Protein AF-A0A6H1K1M3-F1 (afdb_monomer_lite)

Sequence (51 aa):
MEDNGRRTIVTDIHQGVYLLRCGSRVWPAVDPVGLRIIRTRAQRIADGDFR

Secondary structure (DSSP, 8-state):
----S---EEEEEETTEEEEEETTEEEE-S-STT------HHHHHHTT---

Foldseek 3Di:
DDPPDDDWDQDDQDPNWTWTDDDPDIDTDPDPVPDDDPDDPVRCVVVVNPD

pLDDT: mean 79.82, std 11.31, range [40.78, 91.88]

Structure (mmCIF, N/CA/C/O backbone):
data_AF-A0A6H1K1M3-F1
#
_entry.id   AF-A0A6H1K1M3-F1
#
loop_
_atom_site.group_PDB
_atom_site.id
_atom_site.type_symbol
_atom_site.label_atom_id
_atom_site.label_alt_id
_atom_site.label_comp_id
_atom_site.label_asym_id
_atom_site.label_entity_id
_atom_site.label_seq_id
_atom_site.pdbx_PDB_ins_code
_atom_site.Cartn_x
_atom_site.Cartn_y
_atom_site.Cartn_z
_atom_site.occupancy
_atom_site.B_iso_or_equiv
_atom_site.auth_seq_id
_atom_site.auth_comp_id
_atom_site.auth_asym_id
_atom_site.auth_atom_id
_atom_site.pdbx_PDB_model_num
ATOM 1 N N . MET A 1 1 ? 0.165 -13.098 -17.083 1.00 40.78 1 MET A N 1
ATOM 2 C CA . MET A 1 1 ? -1.185 -12.635 -16.711 1.00 40.78 1 MET A CA 1
ATOM 3 C C . MET A 1 1 ? -0.994 -11.266 -16.094 1.00 40.78 1 MET A C 1
ATOM 5 O O . MET A 1 1 ? -0.535 -11.172 -14.963 1.00 40.78 1 MET A O 1
ATOM 9 N N . GLU A 1 2 ? -1.132 -10.218 -16.902 1.00 45.78 2 GLU A N 1
ATOM 10 C CA . GLU A 1 2 ? -0.956 -8.849 -16.426 1.00 45.78 2 GLU A CA 1
ATOM 11 C C . GLU A 1 2 ? -2.150 -8.505 -15.543 1.00 45.78 2 GLU A C 1
ATOM 13 O O . GLU A 1 2 ? -3.278 -8.368 -16.009 1.00 45.78 2 GLU A O 1
ATOM 18 N N . ASP A 1 3 ? -1.897 -8.455 -14.239 1.00 51.47 3 ASP A N 1
ATOM 19 C CA . ASP A 1 3 ? -2.833 -7.910 -13.274 1.00 51.47 3 ASP A CA 1
ATOM 20 C C . ASP A 1 3 ? -2.993 -6.415 -13.591 1.00 51.47 3 ASP A C 1
ATOM 22 O O . ASP A 1 3 ? -2.150 -5.586 -13.239 1.00 51.47 3 ASP A O 1
ATOM 26 N N . ASN A 1 4 ? -4.056 -6.084 -14.329 1.00 55.88 4 ASN A N 1
ATOM 27 C CA . ASN A 1 4 ? -4.503 -4.714 -14.600 1.00 55.88 4 ASN A CA 1
ATOM 28 C C . ASN A 1 4 ? -5.129 -4.057 -13.348 1.00 55.88 4 ASN A C 1
ATOM 30 O O . ASN A 1 4 ? -5.866 -3.073 -13.453 1.00 55.88 4 ASN A O 1
ATOM 34 N N . GLY A 1 5 ? -4.859 -4.590 -12.151 1.00 62.31 5 GLY A N 1
ATOM 35 C CA . GLY A 1 5 ? -5.211 -3.963 -10.891 1.00 62.31 5 GLY A CA 1
ATOM 36 C C . GLY A 1 5 ? -4.496 -2.621 -10.735 1.00 62.31 5 GLY A C 1
ATOM 37 O O . GLY A 1 5 ? -3.341 -2.437 -11.133 1.00 62.31 5 GLY A O 1
ATOM 38 N N . ARG A 1 6 ? -5.187 -1.637 -10.150 1.00 68.38 6 ARG A N 1
ATOM 39 C CA . ARG A 1 6 ? -4.568 -0.348 -9.818 1.00 68.38 6 ARG A CA 1
ATOM 40 C C . ARG A 1 6 ? -3.460 -0.581 -8.795 1.00 68.38 6 ARG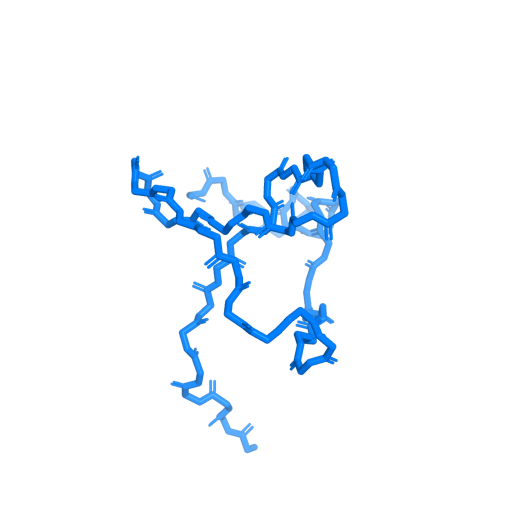 A C 1
ATOM 42 O O . ARG A 1 6 ? -3.727 -0.920 -7.646 1.00 68.38 6 ARG A O 1
ATOM 49 N N . ARG A 1 7 ? -2.213 -0.361 -9.212 1.00 74.94 7 ARG A N 1
ATOM 50 C CA . ARG A 1 7 ? -1.047 -0.387 -8.324 1.00 74.94 7 ARG A CA 1
ATOM 51 C C . ARG A 1 7 ? -1.076 0.851 -7.441 1.00 74.94 7 ARG A C 1
ATOM 53 O O . ARG A 1 7 ? -1.285 1.961 -7.922 1.00 74.94 7 ARG A O 1
ATOM 60 N N . THR A 1 8 ? -0.851 0.655 -6.154 1.00 76.56 8 THR A N 1
ATOM 61 C CA . THR A 1 8 ? -0.846 1.733 -5.171 1.00 76.56 8 THR A CA 1
ATOM 62 C C . THR A 1 8 ? 0.207 1.448 -4.113 1.00 76.56 8 THR A C 1
ATOM 64 O O . THR A 1 8 ? 0.617 0.302 -3.921 1.00 76.56 8 THR A O 1
ATOM 67 N N . ILE A 1 9 ? 0.660 2.494 -3.435 1.00 79.69 9 ILE A N 1
ATOM 68 C CA . ILE A 1 9 ? 1.639 2.389 -2.358 1.00 79.69 9 ILE A CA 1
ATOM 69 C C . ILE A 1 9 ? 0.866 2.298 -1.047 1.00 79.69 9 ILE A C 1
ATOM 71 O O . ILE A 1 9 ? 0.034 3.160 -0.783 1.00 79.69 9 ILE A O 1
ATOM 75 N N . VAL A 1 10 ? 1.138 1.291 -0.220 1.00 77.94 10 VAL A N 1
ATOM 76 C CA . VAL A 1 10 ? 0.717 1.324 1.186 1.00 77.94 10 VAL A CA 1
ATOM 77 C C . VAL A 1 10 ? 1.671 2.264 1.909 1.00 77.94 10 VAL A C 1
ATOM 79 O O . VAL A 1 10 ? 2.876 2.008 1.939 1.00 77.94 10 VAL A O 1
ATOM 82 N N . THR A 1 11 ? 1.161 3.380 2.420 1.00 72.75 11 THR A N 1
ATOM 83 C CA . THR A 1 11 ? 1.997 4.394 3.079 1.00 72.75 11 THR A CA 1
ATOM 84 C C . THR A 1 11 ? 2.022 4.257 4.585 1.00 72.75 11 THR A C 1
ATOM 86 O O . THR A 1 11 ? 3.021 4.633 5.183 1.00 72.75 11 THR A O 1
ATOM 89 N N . ASP A 1 12 ? 0.937 3.757 5.178 1.00 74.56 12 ASP A N 1
ATOM 90 C CA . ASP A 1 12 ? 0.783 3.655 6.627 1.00 74.56 12 ASP A CA 1
ATOM 91 C C . ASP A 1 12 ? -0.341 2.670 7.005 1.00 74.56 12 ASP A C 1
ATOM 93 O O . ASP A 1 12 ? -1.162 2.302 6.152 1.00 74.56 12 ASP A O 1
ATOM 97 N N . ILE A 1 13 ? -0.383 2.262 8.277 1.00 78.31 13 ILE A N 1
ATOM 98 C CA . ILE A 1 13 ? -1.472 1.481 8.876 1.00 78.31 13 ILE A CA 1
ATOM 99 C C . ILE A 1 13 ? -1.952 2.244 10.111 1.00 78.31 13 ILE A 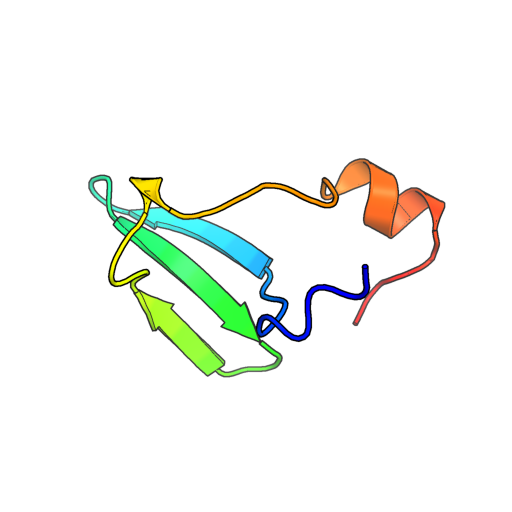C 1
ATOM 101 O O . ILE A 1 13 ? -1.373 2.134 11.192 1.00 78.31 13 ILE A O 1
ATOM 105 N N . HIS A 1 14 ? -3.048 2.985 9.965 1.00 79.50 14 HIS A N 1
ATOM 106 C CA . HIS A 1 14 ? -3.625 3.766 11.052 1.00 79.50 14 HIS A CA 1
ATOM 107 C C . HIS A 1 14 ? -4.829 3.028 11.641 1.00 79.50 14 HIS A C 1
ATOM 109 O O . HIS A 1 14 ? -5.802 2.770 10.936 1.00 79.50 14 HIS A O 1
ATOM 115 N N . GLN A 1 15 ? -4.768 2.661 12.926 1.00 82.25 15 GLN A N 1
ATOM 116 C CA . GLN A 1 15 ? -5.828 1.901 13.617 1.00 82.25 15 GLN A CA 1
ATOM 117 C C . GLN A 1 15 ? -6.252 0.609 12.879 1.00 82.25 15 GLN A C 1
ATOM 119 O O . GLN A 1 15 ? -7.425 0.248 12.857 1.00 82.25 15 GLN A O 1
ATOM 124 N N . GLY A 1 16 ? -5.301 -0.083 12.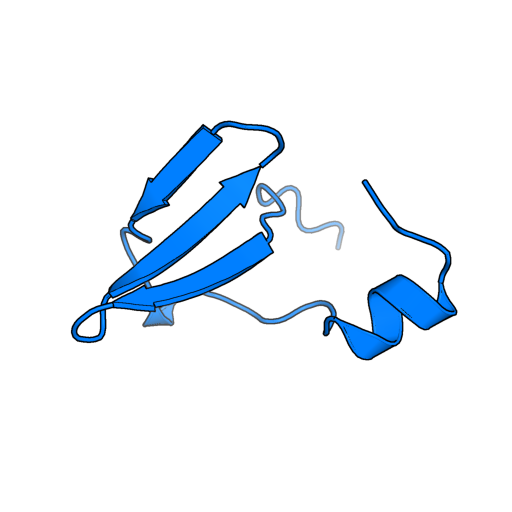241 1.00 81.00 16 GLY A N 1
ATOM 125 C CA . GLY A 1 16 ? -5.569 -1.296 11.453 1.00 81.00 16 GLY A CA 1
ATOM 126 C C . GLY A 1 16 ? -6.125 -1.040 10.045 1.00 81.00 16 GLY A C 1
ATOM 127 O O . GLY A 1 16 ? -6.315 -1.988 9.285 1.00 81.00 16 GLY A O 1
ATOM 128 N N . VAL A 1 17 ? -6.339 0.223 9.664 1.00 83.00 17 VAL A N 1
ATOM 129 C CA . VAL A 1 17 ? -6.740 0.617 8.311 1.00 83.00 17 VAL A CA 1
ATOM 130 C C . VAL A 1 17 ? -5.497 0.914 7.483 1.00 83.00 17 VAL A C 1
ATOM 132 O O . VAL A 1 17 ? -4.703 1.796 7.808 1.00 83.00 17 VAL A O 1
ATOM 135 N N . TYR A 1 18 ? -5.348 0.192 6.378 1.00 87.25 18 TYR A N 1
ATOM 136 C CA . TYR A 1 18 ? -4.270 0.423 5.425 1.00 87.25 18 TYR A CA 1
ATOM 137 C C . TYR A 1 18 ? -4.574 1.678 4.609 1.00 87.25 18 TYR A C 1
ATOM 139 O O . TYR A 1 18 ? -5.636 1.779 3.988 1.00 87.25 18 TYR A O 1
ATOM 147 N N . LEU A 1 19 ? -3.639 2.625 4.587 1.00 87.56 19 LEU A N 1
ATOM 148 C CA . LEU A 1 19 ? -3.741 3.828 3.767 1.00 87.56 19 LEU A CA 1
ATOM 149 C C . LEU A 1 19 ? -2.968 3.640 2.465 1.00 87.56 19 LEU A C 1
ATOM 151 O O . LEU A 1 19 ? -1.776 3.322 2.456 1.00 87.56 19 LEU A O 1
ATOM 155 N N . LEU A 1 20 ? -3.677 3.836 1.359 1.00 88.25 20 LEU A N 1
ATOM 156 C CA . LEU A 1 20 ? -3.189 3.675 -0.000 1.00 88.25 20 LEU A CA 1
ATOM 157 C C . LEU A 1 20 ? -2.907 5.050 -0.603 1.00 88.25 20 LEU A C 1
ATOM 159 O O . LEU A 1 20 ? -3.696 5.979 -0.435 1.00 88.25 20 LEU A O 1
ATOM 163 N N . ARG A 1 21 ? -1.797 5.173 -1.331 1.00 86.19 21 ARG A N 1
ATOM 164 C CA . ARG A 1 21 ? -1.376 6.404 -1.997 1.00 86.19 21 ARG A CA 1
ATOM 165 C C . ARG A 1 21 ? -1.037 6.178 -3.464 1.00 86.19 21 ARG A C 1
ATOM 167 O O . ARG A 1 21 ? -0.260 5.288 -3.810 1.00 86.19 21 ARG A O 1
ATOM 174 N N . CYS A 1 22 ? -1.522 7.092 -4.299 1.00 83.62 22 CYS A N 1
ATOM 175 C CA . CYS A 1 22 ? -1.066 7.286 -5.673 1.00 83.62 22 CYS A CA 1
ATOM 176 C C . CYS A 1 22 ? -0.876 8.786 -5.923 1.00 83.62 22 CYS A C 1
ATOM 178 O O . CYS A 1 22 ? -1.839 9.556 -5.880 1.00 83.62 22 CYS 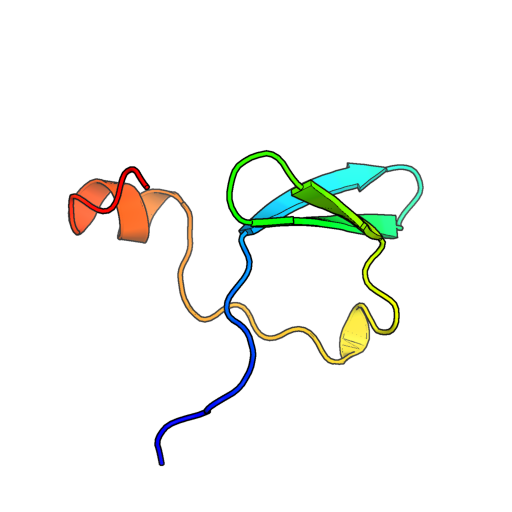A O 1
ATOM 180 N N . GLY A 1 23 ? 0.364 9.218 -6.164 1.00 82.38 23 GLY A N 1
ATOM 181 C CA . GLY A 1 23 ? 0.696 10.641 -6.269 1.00 82.38 23 GLY A CA 1
ATOM 182 C C . GLY A 1 23 ? 0.409 11.385 -4.961 1.00 82.38 23 GLY A C 1
ATOM 183 O O . GLY A 1 23 ? 0.907 10.996 -3.908 1.00 82.38 23 GLY A O 1
ATOM 184 N N . SER A 1 24 ? -0.387 12.454 -5.007 1.00 84.69 24 SER A N 1
ATOM 185 C CA . SER A 1 24 ? -0.841 13.201 -3.819 1.00 84.69 24 SER A CA 1
ATOM 186 C C . SER A 1 24 ? -2.122 12.646 -3.192 1.00 84.69 24 SER A C 1
ATOM 188 O O . SER A 1 24 ? -2.485 13.041 -2.086 1.00 84.69 24 SER A O 1
ATOM 190 N N . ARG A 1 25 ? -2.822 11.737 -3.879 1.00 85.44 25 ARG A N 1
ATOM 191 C CA . ARG A 1 25 ? -4.094 11.199 -3.403 1.00 85.44 25 ARG A CA 1
ATOM 192 C C . ARG A 1 25 ? -3.838 10.073 -2.410 1.00 85.44 25 ARG A C 1
ATOM 194 O O . ARG A 1 25 ? -3.101 9.138 -2.722 1.00 85.44 25 ARG A O 1
ATOM 201 N N . VAL A 1 26 ? -4.496 10.156 -1.257 1.00 89.81 26 VAL A N 1
ATOM 202 C CA . VAL A 1 26 ? -4.495 9.135 -0.205 1.00 89.81 26 VAL A CA 1
ATOM 203 C C . VAL A 1 26 ? -5.933 8.698 0.058 1.00 89.81 26 VAL A C 1
ATOM 205 O O . VAL A 1 26 ? -6.839 9.533 0.048 1.00 89.81 26 VAL A O 1
ATOM 208 N N . TRP A 1 27 ? -6.163 7.401 0.244 1.00 89.62 27 TRP A N 1
ATOM 209 C CA . TRP A 1 27 ? -7.478 6.849 0.572 1.00 89.62 27 TRP A CA 1
ATOM 210 C C . TRP A 1 27 ? -7.348 5.551 1.385 1.00 89.62 27 TRP A C 1
ATOM 212 O O . TRP A 1 27 ? -6.327 4.868 1.283 1.00 89.62 27 TRP A O 1
ATOM 222 N N . PRO A 1 28 ? -8.355 5.191 2.198 1.00 90.00 28 PRO A N 1
ATOM 223 C CA . PRO A 1 28 ? -8.348 3.929 2.933 1.00 90.00 28 PRO A CA 1
ATOM 224 C C . PRO A 1 28 ? -8.549 2.730 1.996 1.00 90.00 28 PRO A C 1
ATOM 226 O O . PRO A 1 28 ? -9.300 2.804 1.019 1.00 90.00 28 PRO A O 1
ATOM 229 N N . ALA A 1 29 ? -7.898 1.608 2.299 1.00 88.06 29 ALA A N 1
ATOM 230 C CA . ALA A 1 29 ? -8.154 0.336 1.635 1.00 88.06 29 ALA A CA 1
ATOM 231 C C . ALA A 1 29 ? -9.544 -0.192 2.021 1.00 88.06 29 ALA A C 1
ATOM 233 O O . ALA A 1 29 ? -9.824 -0.391 3.199 1.00 88.06 29 ALA A O 1
ATOM 234 N N . VAL A 1 30 ? -10.400 -0.428 1.022 1.00 86.81 30 VAL A N 1
ATOM 235 C CA . VAL A 1 30 ? -11.762 -0.957 1.230 1.00 86.81 30 VAL A CA 1
ATOM 236 C C . VAL A 1 30 ? -11.731 -2.429 1.646 1.00 86.81 30 VAL A C 1
ATOM 238 O O . VAL A 1 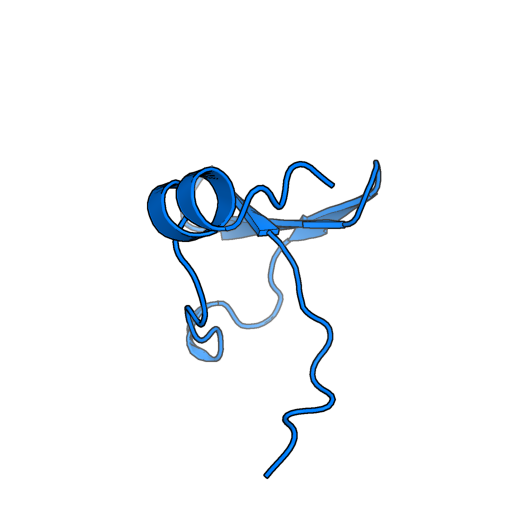30 ? -12.474 -2.827 2.533 1.00 86.81 30 VAL A O 1
ATOM 241 N N . ASP A 1 31 ? -10.845 -3.218 1.037 1.00 85.31 31 ASP A N 1
ATOM 242 C CA . ASP A 1 31 ? -10.581 -4.611 1.402 1.00 85.31 31 ASP A CA 1
ATOM 243 C C . ASP A 1 31 ? -9.071 -4.800 1.610 1.00 85.31 31 ASP A C 1
ATOM 245 O O . ASP A 1 31 ? -8.327 -4.992 0.644 1.00 85.31 31 ASP A O 1
ATOM 249 N N . PRO A 1 32 ? -8.589 -4.692 2.859 1.00 81.88 32 PRO A N 1
ATOM 250 C CA . PRO A 1 32 ? -7.179 -4.882 3.158 1.00 81.88 32 PRO A CA 1
ATOM 251 C C . PRO A 1 32 ? -6.693 -6.321 2.986 1.00 81.88 32 PRO A C 1
ATOM 253 O O . PRO A 1 32 ? -5.513 -6.532 2.715 1.00 81.88 32 PRO A O 1
ATOM 256 N N . VAL A 1 33 ? -7.579 -7.307 3.156 1.00 84.69 33 VAL A N 1
ATOM 257 C CA . VAL A 1 33 ? -7.222 -8.733 3.103 1.00 84.69 33 VAL A CA 1
ATOM 258 C C . VAL A 1 33 ? -7.001 -9.172 1.656 1.00 84.69 33 VAL A C 1
ATOM 260 O O . VAL A 1 33 ? -6.130 -9.997 1.387 1.00 84.69 33 VAL A O 1
ATOM 263 N N . GLY A 1 34 ? -7.726 -8.566 0.713 1.00 83.19 34 GLY A N 1
ATOM 264 C CA . GLY A 1 34 ? -7.513 -8.741 -0.723 1.00 83.19 34 GLY A CA 1
ATOM 265 C C . GLY A 1 34 ? -6.250 -8.067 -1.281 1.00 83.19 34 GLY A C 1
ATOM 266 O O . GLY A 1 34 ? -5.944 -8.238 -2.464 1.00 83.19 34 GLY A O 1
ATOM 267 N N . LEU A 1 35 ? -5.494 -7.302 -0.481 1.00 82.81 35 LEU A N 1
ATOM 268 C CA . LEU A 1 35 ? -4.273 -6.648 -0.956 1.00 82.81 35 LEU A CA 1
ATOM 269 C C . LEU A 1 35 ? -3.122 -7.644 -1.103 1.00 82.81 35 LEU A C 1
ATOM 271 O O . LEU A 1 35 ? -2.737 -8.346 -0.170 1.00 82.81 35 LEU A O 1
ATOM 275 N N . ARG A 1 36 ? -2.481 -7.618 -2.273 1.00 85.31 36 ARG A N 1
ATOM 276 C CA . ARG A 1 36 ? -1.253 -8.366 -2.539 1.00 85.31 36 ARG A CA 1
ATOM 277 C C . ARG A 1 36 ? -0.056 -7.428 -2.618 1.00 85.31 36 ARG A C 1
ATOM 279 O O . ARG A 1 36 ? -0.011 -6.522 -3.449 1.00 85.31 36 ARG A O 1
ATOM 286 N N . ILE A 1 37 ? 0.965 -7.696 -1.807 1.00 84.00 37 ILE A N 1
ATOM 287 C CA . ILE A 1 37 ? 2.261 -7.023 -1.930 1.00 84.00 37 ILE A CA 1
ATOM 288 C C . ILE A 1 37 ? 2.972 -7.586 -3.162 1.00 84.00 37 ILE A C 1
ATOM 290 O O . ILE A 1 37 ? 3.367 -8.749 -3.188 1.00 84.00 37 ILE A O 1
ATOM 294 N N . ILE A 1 38 ? 3.125 -6.754 -4.193 1.00 86.69 38 ILE A N 1
ATOM 295 C CA . ILE A 1 38 ? 3.858 -7.117 -5.416 1.00 86.69 38 ILE A CA 1
ATOM 296 C C . ILE A 1 38 ? 5.311 -6.633 -5.397 1.00 86.69 38 ILE A C 1
ATOM 298 O O . ILE A 1 38 ? 6.156 -7.230 -6.055 1.00 86.69 38 ILE A O 1
ATOM 302 N N . ARG A 1 39 ? 5.598 -5.553 -4.657 1.00 86.12 39 ARG A N 1
ATOM 303 C CA . ARG A 1 39 ? 6.933 -4.966 -4.473 1.00 86.12 39 ARG A CA 1
ATOM 304 C C . ARG A 1 39 ? 7.018 -4.259 -3.123 1.00 86.12 39 ARG A C 1
ATOM 306 O O . ARG A 1 39 ? 6.083 -3.573 -2.714 1.00 86.12 39 ARG A O 1
ATOM 313 N N . THR A 1 40 ? 8.154 -4.403 -2.455 1.00 86.56 40 THR A N 1
ATOM 314 C CA . THR A 1 40 ? 8.491 -3.702 -1.209 1.00 86.56 40 THR A CA 1
ATOM 315 C C . THR A 1 40 ? 9.159 -2.356 -1.490 1.00 86.56 40 THR A C 1
ATOM 317 O O . THR A 1 40 ? 9.622 -2.085 -2.601 1.00 86.56 40 THR A O 1
ATOM 320 N N . ARG A 1 41 ? 9.276 -1.509 -0.459 1.00 83.88 41 ARG A N 1
ATOM 321 C CA . ARG A 1 41 ? 9.997 -0.234 -0.565 1.00 83.88 41 ARG A CA 1
ATOM 322 C C . ARG A 1 41 ? 11.465 -0.417 -0.973 1.00 83.88 41 ARG A C 1
ATOM 32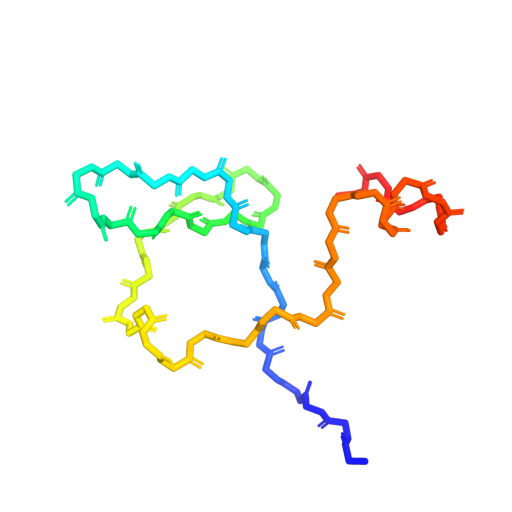4 O O . ARG A 1 41 ? 11.946 0.352 -1.796 1.00 83.88 41 ARG A O 1
ATOM 331 N N . ALA A 1 42 ? 12.153 -1.413 -0.412 1.00 87.38 42 ALA A N 1
ATOM 332 C CA . ALA A 1 42 ? 13.555 -1.693 -0.723 1.00 87.38 42 ALA A CA 1
ATOM 333 C C . ALA A 1 42 ? 13.738 -2.092 -2.194 1.00 87.38 42 ALA A C 1
ATOM 335 O O . ALA A 1 42 ? 14.622 -1.565 -2.861 1.00 87.38 42 ALA A O 1
ATOM 336 N N . GLN A 1 43 ? 12.848 -2.943 -2.716 1.00 88.81 43 GLN A N 1
ATOM 337 C CA . GLN A 1 43 ? 12.847 -3.322 -4.132 1.00 88.81 43 GLN A CA 1
ATOM 338 C C . GLN A 1 43 ? 12.624 -2.108 -5.038 1.00 88.81 43 GLN A C 1
ATOM 340 O O . GLN A 1 43 ? 13.380 -1.913 -5.975 1.00 88.81 43 GLN A O 1
ATOM 345 N N . ARG A 1 44 ? 11.673 -1.219 -4.713 1.00 86.25 44 ARG A N 1
ATOM 346 C CA . ARG A 1 44 ? 11.469 0.014 -5.497 1.00 86.25 44 ARG A CA 1
ATOM 347 C C . ARG A 1 44 ? 12.698 0.926 -5.526 1.00 86.25 44 ARG A C 1
ATOM 349 O O . ARG A 1 44 ? 12.992 1.498 -6.566 1.00 86.25 44 ARG A O 1
ATOM 356 N N . ILE A 1 45 ? 13.415 1.056 -4.405 1.00 86.00 45 ILE A N 1
ATOM 357 C CA . ILE A 1 45 ? 14.668 1.828 -4.353 1.00 86.00 45 ILE A CA 1
ATOM 358 C C . ILE A 1 45 ? 15.730 1.175 -5.244 1.00 86.00 45 ILE A C 1
ATOM 360 O O . ILE A 1 45 ? 16.376 1.877 -6.015 1.00 86.00 45 ILE A O 1
ATOM 364 N N . ALA A 1 46 ? 15.896 -0.148 -5.147 1.00 91.88 46 ALA A N 1
ATOM 365 C CA . ALA A 1 46 ? 16.855 -0.893 -5.960 1.00 91.88 46 ALA A CA 1
ATOM 366 C C . ALA A 1 46 ? 16.541 -0.795 -7.465 1.00 91.88 46 ALA A C 1
ATOM 368 O O . ALA A 1 46 ? 17.457 -0.650 -8.268 1.00 91.88 46 ALA A O 1
ATOM 369 N N . ASP A 1 47 ? 15.255 -0.786 -7.825 1.00 89.44 47 ASP A N 1
ATOM 370 C CA . ASP A 1 47 ? 14.770 -0.625 -9.201 1.00 89.44 47 ASP A CA 1
ATOM 371 C C . ASP A 1 47 ? 14.854 0.835 -9.710 1.00 89.44 47 ASP A C 1
ATOM 373 O O . ASP A 1 47 ? 14.553 1.101 -10.873 1.00 89.44 47 ASP A O 1
ATOM 377 N N . GLY A 1 48 ? 15.215 1.805 -8.856 1.00 86.31 48 GLY A N 1
ATOM 378 C CA . GLY A 1 48 ? 15.233 3.236 -9.199 1.00 86.31 48 GLY A CA 1
ATOM 379 C C . GLY A 1 48 ? 13.841 3.869 -9.364 1.00 86.31 48 GLY A C 1
ATOM 380 O O . GLY A 1 48 ? 13.691 4.917 -9.994 1.00 86.31 48 GLY A O 1
ATOM 381 N N . ASP A 1 49 ? 12.804 3.241 -8.809 1.00 77.56 49 ASP A N 1
ATOM 382 C CA . ASP A 1 49 ? 11.400 3.645 -8.907 1.00 77.56 49 ASP A CA 1
ATOM 383 C C . ASP A 1 49 ? 11.010 4.567 -7.730 1.00 77.56 49 ASP A C 1
ATOM 385 O O . ASP A 1 49 ? 10.529 4.118 -6.685 1.00 77.56 49 ASP A O 1
ATOM 389 N N . PHE A 1 50 ? 11.231 5.878 -7.906 1.00 68.69 50 PHE A N 1
ATOM 390 C CA . PHE A 1 50 ? 10.974 6.928 -6.899 1.00 68.69 50 PHE A CA 1
ATOM 391 C C . PHE A 1 50 ? 9.651 7.695 -7.082 1.00 68.69 50 PHE A C 1
ATOM 393 O O . PHE A 1 50 ? 9.432 8.697 -6.399 1.00 68.69 50 PHE A O 1
ATOM 400 N N . ARG A 1 51 ? 8.800 7.276 -8.026 1.00 63.47 51 ARG A N 1
ATOM 401 C CA . ARG A 1 51 ? 7.559 7.989 -8.380 1.00 63.47 51 ARG A CA 1
ATOM 402 C C . ARG A 1 51 ? 6.402 7.768 -7.404 1.00 63.47 51 ARG A C 1
ATOM 404 O O . ARG A 1 51 ? 6.359 6.718 -6.720 1.00 63.47 51 ARG A O 1
#

Radius of gyration: 11.66 Å; chains: 1; bounding box: 29×26×30 Å